Protein AF-A0AAN5N9F4-F1 (afdb_monomer_lite)

Structure (mmCIF, N/CA/C/O backbone):
data_AF-A0AAN5N9F4-F1
#
_entry.id   AF-A0AAN5N9F4-F1
#
loop_
_atom_site.group_PDB
_atom_site.id
_atom_site.type_symbol
_atom_site.label_atom_id
_atom_site.label_alt_id
_atom_site.label_comp_id
_atom_site.label_asym_id
_atom_site.labe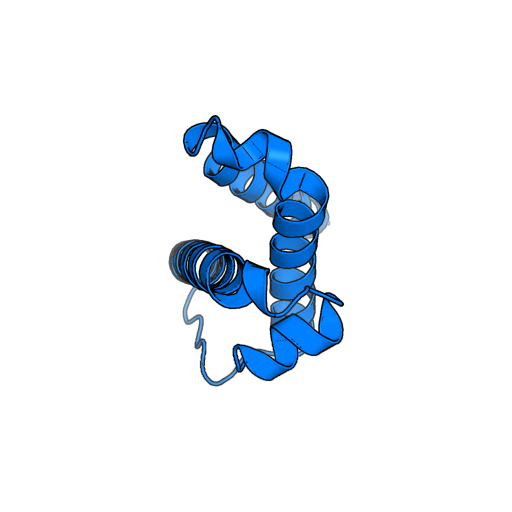l_entity_id
_atom_site.label_seq_id
_atom_site.pdbx_PDB_ins_code
_atom_site.Cartn_x
_atom_site.Cartn_y
_atom_site.Cartn_z
_atom_site.occupancy
_atom_site.B_iso_or_equiv
_atom_site.auth_seq_id
_atom_site.auth_comp_id
_atom_site.auth_asym_id
_atom_site.auth_atom_id
_atom_site.pdbx_PDB_model_num
ATOM 1 N N . MET A 1 1 ? -3.738 -8.310 1.597 1.00 87.00 1 MET A N 1
ATOM 2 C CA . MET A 1 1 ? -3.842 -8.428 0.123 1.00 87.00 1 MET A CA 1
ATOM 3 C C . MET A 1 1 ? -2.523 -8.956 -0.378 1.00 87.00 1 MET A C 1
ATOM 5 O O . MET A 1 1 ? -1.476 -8.458 0.050 1.00 87.00 1 MET A O 1
ATOM 9 N N . GLU A 1 2 ? -2.581 -9.973 -1.224 1.00 92.06 2 GLU A N 1
ATOM 10 C CA . GLU A 1 2 ? -1.375 -10.593 -1.767 1.00 92.06 2 GLU A CA 1
ATOM 11 C C . GLU A 1 2 ? -0.736 -9.694 -2.824 1.00 92.06 2 GLU A C 1
ATOM 13 O O . GLU A 1 2 ? -1.392 -8.825 -3.399 1.00 92.06 2 GLU A O 1
ATOM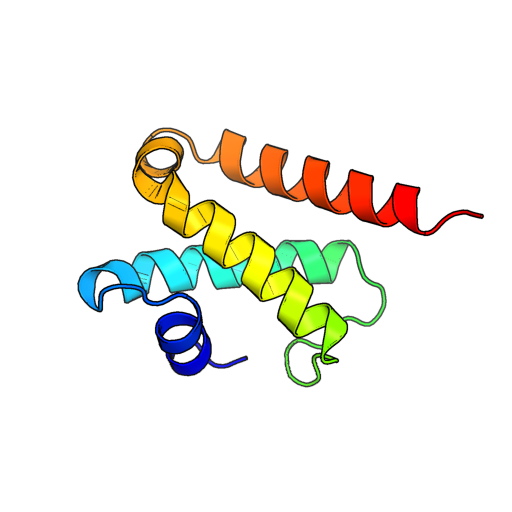 18 N N . LEU A 1 3 ? 0.574 -9.840 -3.027 1.00 93.44 3 LEU A N 1
ATOM 19 C CA . LEU A 1 3 ? 1.301 -8.998 -3.980 1.00 93.44 3 LEU A CA 1
ATOM 20 C C . LEU A 1 3 ? 0.822 -9.253 -5.415 1.00 93.44 3 LEU A C 1
ATOM 22 O O . LEU A 1 3 ? 0.645 -8.311 -6.178 1.00 93.44 3 LEU A O 1
ATOM 26 N N . GLU A 1 4 ? 0.562 -10.511 -5.750 1.00 94.44 4 GLU A N 1
ATOM 27 C CA . GLU A 1 4 ? 0.059 -10.949 -7.050 1.00 94.44 4 GLU A CA 1
ATOM 28 C C . GLU A 1 4 ? -1.331 -10.361 -7.346 1.00 94.44 4 GLU A C 1
ATOM 30 O O . GLU A 1 4 ? -1.550 -9.834 -8.432 1.00 94.44 4 GLU A O 1
ATOM 35 N N . GLU A 1 5 ? -2.230 -10.350 -6.352 1.00 94.25 5 GLU A N 1
ATOM 36 C CA . GLU A 1 5 ? -3.558 -9.716 -6.448 1.00 94.25 5 GLU A CA 1
ATOM 37 C C . GLU A 1 5 ? -3.430 -8.213 -6.752 1.00 94.25 5 GLU A C 1
ATOM 39 O O . GLU A 1 5 ? -4.175 -7.664 -7.558 1.00 94.25 5 GLU A O 1
ATOM 44 N N . ILE A 1 6 ? -2.463 -7.533 -6.129 1.00 95.06 6 ILE A N 1
ATOM 45 C CA . ILE A 1 6 ? -2.214 -6.104 -6.356 1.00 95.06 6 ILE A CA 1
ATOM 46 C C . ILE A 1 6 ? -1.692 -5.850 -7.771 1.00 95.06 6 ILE A C 1
ATOM 48 O O . ILE A 1 6 ? -2.160 -4.921 -8.423 1.00 95.06 6 ILE A O 1
ATOM 52 N N . ILE A 1 7 ? -0.728 -6.648 -8.233 1.00 95.50 7 ILE A N 1
ATOM 53 C CA . ILE A 1 7 ? -0.130 -6.503 -9.568 1.00 95.50 7 ILE A CA 1
ATOM 54 C C . ILE A 1 7 ? -1.200 -6.661 -10.647 1.00 95.50 7 ILE A C 1
ATOM 56 O O . ILE A 1 7 ? -1.280 -5.823 -11.544 1.00 95.50 7 ILE A O 1
ATOM 60 N N . GLU A 1 8 ? -2.060 -7.674 -10.516 1.00 95.50 8 GLU A N 1
ATOM 61 C CA . GLU A 1 8 ? -3.169 -7.909 -11.442 1.00 95.50 8 GLU A CA 1
ATOM 62 C C . GLU A 1 8 ? -4.158 -6.734 -11.457 1.00 95.50 8 GLU A C 1
ATOM 64 O O . GLU A 1 8 ? -4.517 -6.238 -12.523 1.00 95.50 8 GLU A O 1
ATOM 69 N N . LEU A 1 9 ? -4.565 -6.240 -10.282 1.00 94.75 9 LEU A N 1
ATOM 70 C CA . LEU A 1 9 ? -5.549 -5.157 -10.169 1.00 94.75 9 LEU A CA 1
ATOM 71 C C . LEU A 1 9 ? -5.024 -3.797 -10.641 1.00 94.75 9 LEU A C 1
ATOM 73 O O . LEU A 1 9 ? -5.799 -2.994 -11.159 1.00 94.75 9 LEU A O 1
ATOM 77 N N . VAL A 1 10 ? -3.735 -3.525 -10.440 1.00 92.94 10 VAL A N 1
ATOM 78 C CA . VAL A 1 10 ? -3.086 -2.276 -10.873 1.00 92.94 10 VAL A CA 1
ATOM 79 C C . VAL A 1 10 ? -2.648 -2.356 -12.342 1.00 92.94 10 VAL A C 1
ATOM 81 O O . VAL A 1 10 ? -2.397 -1.326 -12.959 1.00 92.94 10 VAL A O 1
ATOM 84 N N . GLY A 1 11 ? -2.599 -3.557 -12.929 1.00 93.56 11 GLY A N 1
ATOM 85 C CA . GLY A 1 11 ? -2.115 -3.765 -14.294 1.00 93.56 11 GLY A CA 1
ATOM 86 C C . GLY A 1 11 ? -0.611 -3.523 -14.426 1.00 93.56 11 GLY A C 1
ATOM 87 O O . GLY A 1 11 ? -0.159 -3.032 -15.459 1.00 93.56 11 GLY A O 1
ATOM 88 N N . ALA A 1 12 ? 0.155 -3.818 -13.371 1.00 91.69 12 ALA A N 1
ATOM 89 C CA . ALA A 1 12 ? 1.592 -3.576 -13.346 1.00 91.69 12 ALA A CA 1
ATOM 90 C C . ALA A 1 12 ? 2.367 -4.634 -14.146 1.00 91.69 12 ALA A C 1
ATOM 92 O O . ALA A 1 12 ? 2.017 -5.816 -14.143 1.00 91.69 12 ALA A O 1
ATOM 93 N N . TYR A 1 13 ? 3.453 -4.222 -14.801 1.00 92.56 13 TYR A N 1
ATOM 94 C CA . TYR A 1 13 ? 4.363 -5.150 -15.472 1.00 92.56 13 TYR A CA 1
ATOM 95 C C . TYR A 1 13 ? 5.153 -5.990 -14.454 1.00 92.56 13 TYR A C 1
ATOM 97 O O . TYR A 1 13 ? 5.485 -5.527 -13.363 1.00 92.56 13 TYR A O 1
ATOM 105 N N . GLU A 1 14 ? 5.517 -7.224 -14.820 1.00 90.69 14 GLU A N 1
ATOM 106 C CA . GLU A 1 14 ? 6.269 -8.134 -13.933 1.00 90.69 14 GLU A CA 1
ATOM 107 C C . GLU A 1 14 ? 7.623 -7.562 -13.480 1.00 90.69 14 GLU A C 1
ATOM 109 O O . GLU A 1 14 ? 8.057 -7.784 -12.349 1.00 90.69 14 GLU A O 1
ATOM 114 N N . GLU A 1 15 ? 8.280 -6.770 -14.329 1.00 91.38 15 GLU A N 1
ATOM 115 C CA . GLU A 1 15 ? 9.527 -6.070 -13.988 1.00 91.38 15 GLU A CA 1
ATOM 116 C C . GLU A 1 15 ? 9.365 -5.069 -12.832 1.00 91.38 15 GLU A C 1
ATOM 118 O O . GLU A 1 15 ? 10.313 -4.818 -12.082 1.00 91.38 15 GLU A O 1
ATOM 123 N N . ASP A 1 16 ? 8.146 -4.579 -12.608 1.00 92.56 16 ASP A N 1
ATOM 124 C CA . ASP A 1 16 ? 7.817 -3.630 -11.548 1.00 92.56 16 ASP A CA 1
ATOM 125 C C . ASP A 1 16 ? 7.422 -4.297 -10.230 1.00 92.56 16 ASP A C 1
ATOM 127 O O . ASP A 1 16 ? 7.187 -3.607 -9.233 1.00 92.56 16 ASP A O 1
ATOM 131 N N . LYS A 1 17 ? 7.397 -5.633 -10.168 1.00 93.31 17 LYS A N 1
ATOM 132 C CA . LYS A 1 17 ? 7.000 -6.399 -8.975 1.00 93.31 17 LYS A CA 1
ATOM 133 C C . LYS A 1 17 ? 7.728 -5.954 -7.705 1.00 93.31 17 LYS A C 1
ATOM 135 O O . LYS A 1 17 ? 7.117 -5.823 -6.643 1.00 93.31 17 LYS A O 1
ATOM 140 N N . ASN A 1 18 ? 9.028 -5.679 -7.808 1.00 91.31 18 ASN A N 1
ATOM 141 C CA . ASN A 1 18 ? 9.824 -5.200 -6.676 1.00 91.31 18 ASN A CA 1
ATOM 142 C C . ASN A 1 18 ? 9.425 -3.785 -6.237 1.00 91.31 18 ASN A C 1
ATOM 144 O O . ASN A 1 18 ? 9.377 -3.512 -5.038 1.00 91.31 18 ASN A O 1
ATOM 148 N N . TYR A 1 19 ? 9.113 -2.899 -7.185 1.00 89.00 19 TYR A N 1
ATOM 149 C CA . TYR A 1 19 ? 8.638 -1.551 -6.884 1.00 89.00 19 TYR A CA 1
ATOM 150 C C . TYR A 1 19 ? 7.265 -1.598 -6.205 1.00 89.00 19 TYR A C 1
ATOM 152 O O . TYR A 1 19 ? 7.098 -1.033 -5.126 1.00 89.00 19 TYR A O 1
ATOM 160 N N . ILE A 1 20 ? 6.317 -2.355 -6.766 1.00 94.12 20 ILE A N 1
ATOM 161 C CA . ILE A 1 20 ? 4.979 -2.537 -6.186 1.00 94.12 20 ILE A CA 1
ATOM 162 C C . ILE A 1 20 ? 5.062 -3.112 -4.772 1.00 94.12 20 ILE A C 1
ATOM 164 O O . ILE A 1 20 ? 4.322 -2.671 -3.896 1.00 94.12 20 ILE A O 1
ATOM 168 N N . LYS A 1 21 ? 5.989 -4.042 -4.509 1.00 93.38 21 LYS A N 1
ATOM 169 C CA . LYS A 1 21 ? 6.221 -4.559 -3.156 1.00 93.38 21 LYS A CA 1
ATOM 170 C C . LYS A 1 21 ? 6.638 -3.455 -2.180 1.00 93.38 21 LYS A C 1
ATOM 172 O O . LYS A 1 21 ? 6.049 -3.346 -1.113 1.00 93.38 21 LYS A O 1
ATOM 177 N N . ILE A 1 22 ? 7.599 -2.612 -2.558 1.00 89.62 22 ILE A N 1
ATOM 178 C CA . ILE A 1 22 ? 8.054 -1.493 -1.714 1.00 89.62 22 ILE A CA 1
ATOM 179 C C . ILE A 1 22 ? 6.903 -0.517 -1.443 1.00 89.62 22 ILE A C 1
ATOM 181 O O . ILE A 1 22 ? 6.715 -0.079 -0.310 1.00 89.62 22 ILE A O 1
ATOM 185 N N . VAL A 1 23 ? 6.117 -0.191 -2.471 1.00 90.69 23 VAL A N 1
ATOM 186 C CA . VAL A 1 23 ? 4.955 0.697 -2.338 1.00 90.69 23 VAL A CA 1
ATOM 187 C C . VAL A 1 23 ? 3.900 0.087 -1.423 1.00 90.69 23 VAL A C 1
ATOM 189 O O . VAL A 1 23 ? 3.400 0.767 -0.530 1.00 90.69 23 VAL A O 1
ATOM 192 N N . LYS A 1 24 ? 3.578 -1.194 -1.618 1.00 93.56 24 LYS A N 1
ATOM 193 C CA . LYS A 1 24 ? 2.653 -1.949 -0.772 1.00 93.56 24 LYS A CA 1
ATOM 194 C C . LYS A 1 24 ? 3.077 -1.870 0.692 1.00 93.56 24 LYS A C 1
ATOM 196 O O . LYS A 1 24 ? 2.247 -1.523 1.528 1.00 93.56 24 LYS A O 1
ATOM 201 N N . ASP A 1 25 ? 4.339 -2.176 0.983 1.00 90.75 25 ASP A N 1
ATOM 202 C CA . ASP A 1 25 ? 4.867 -2.202 2.348 1.00 90.75 25 ASP A CA 1
ATOM 203 C C . ASP A 1 25 ? 4.780 -0.803 2.988 1.00 90.75 25 ASP A C 1
ATOM 205 O O . ASP A 1 25 ? 4.235 -0.668 4.081 1.00 90.75 25 ASP A O 1
ATOM 209 N N . ALA A 1 26 ? 5.169 0.252 2.262 1.00 87.06 26 ALA A N 1
ATOM 210 C CA . ALA A 1 26 ? 5.067 1.636 2.738 1.00 87.06 26 ALA A CA 1
ATOM 211 C C . ALA A 1 26 ? 3.615 2.081 3.005 1.00 87.06 26 ALA A C 1
ATOM 213 O O . ALA A 1 26 ? 3.333 2.745 4.001 1.00 87.06 26 ALA A O 1
ATOM 214 N N . VAL A 1 27 ? 2.672 1.707 2.133 1.00 90.50 27 VAL A N 1
ATOM 215 C CA . VAL A 1 27 ? 1.243 2.002 2.329 1.00 90.50 27 VAL A CA 1
ATOM 216 C C . VAL A 1 27 ? 0.697 1.253 3.545 1.00 90.50 27 VAL A C 1
ATOM 218 O O . VAL A 1 27 ? -0.086 1.813 4.307 1.00 90.50 27 VAL A O 1
ATOM 221 N N . VAL A 1 28 ? 1.104 0.001 3.757 1.00 91.75 28 VAL A N 1
ATOM 222 C CA . VAL A 1 28 ? 0.693 -0.792 4.924 1.00 91.75 28 VAL A CA 1
ATOM 223 C C . VAL A 1 28 ? 1.239 -0.203 6.223 1.00 91.75 28 VAL A C 1
ATOM 225 O O . VAL A 1 28 ? 0.484 -0.110 7.191 1.00 91.75 28 VAL A O 1
ATOM 228 N N . GLU A 1 29 ? 2.510 0.200 6.256 1.00 86.62 29 GLU A N 1
ATOM 229 C CA . GLU A 1 29 ? 3.118 0.882 7.406 1.00 86.62 29 GLU A CA 1
ATOM 230 C C . GLU A 1 29 ? 2.325 2.139 7.782 1.00 86.62 29 GLU A C 1
ATOM 232 O O . GLU A 1 29 ? 1.888 2.275 8.924 1.00 86.62 29 GLU A O 1
ATOM 237 N N . GLU A 1 30 ? 2.030 3.001 6.810 1.00 85.38 30 GLU A N 1
ATOM 238 C CA . GLU A 1 30 ? 1.278 4.235 7.054 1.00 85.38 30 GLU A CA 1
ATOM 239 C C . GLU A 1 30 ? -0.163 3.952 7.530 1.00 85.38 30 GLU A C 1
ATOM 241 O O . GLU A 1 30 ? -0.661 4.574 8.471 1.00 85.38 30 GLU A O 1
ATOM 246 N N . LEU A 1 31 ? -0.847 2.966 6.936 1.00 87.75 31 LEU A N 1
ATOM 247 C CA . LEU A 1 31 ? -2.193 2.579 7.375 1.00 87.75 31 LEU A CA 1
ATOM 248 C C . LEU A 1 31 ? -2.198 1.995 8.797 1.00 87.75 31 LEU A C 1
ATOM 250 O O . LEU A 1 31 ? -3.162 2.230 9.529 1.00 87.75 31 LEU A O 1
ATOM 254 N N . LYS A 1 32 ? -1.141 1.276 9.203 1.00 87.88 32 LYS A N 1
ATOM 255 C CA . LYS A 1 32 ? -0.959 0.785 10.582 1.00 87.88 32 LYS A CA 1
ATOM 256 C C . LYS A 1 32 ? -0.773 1.929 11.577 1.00 87.88 32 LYS A C 1
ATOM 258 O O . LYS A 1 32 ? -1.301 1.845 12.683 1.00 87.88 32 LYS A O 1
ATOM 263 N N . GLU A 1 33 ? -0.047 2.978 11.200 1.00 85.12 33 GLU A N 1
ATOM 264 C CA . GLU A 1 33 ? 0.155 4.156 12.053 1.00 85.12 33 GLU A CA 1
ATOM 265 C C . GLU A 1 33 ? -1.136 4.973 12.230 1.00 85.12 33 GLU A C 1
ATOM 267 O O . GLU A 1 33 ? -1.402 5.489 13.317 1.00 85.12 33 GLU A O 1
ATOM 272 N N . LEU A 1 34 ? -1.961 5.072 11.183 1.00 83.38 34 LEU A N 1
ATOM 273 C CA . LEU A 1 34 ? -3.115 5.977 11.159 1.00 83.38 34 LEU A CA 1
ATOM 274 C C . LEU A 1 34 ? -4.450 5.337 11.551 1.00 83.38 34 LEU A C 1
ATOM 276 O O . LEU A 1 34 ? -5.336 6.039 12.046 1.00 83.38 34 LEU A O 1
ATOM 280 N N . ILE A 1 35 ? -4.634 4.036 11.317 1.00 83.94 35 ILE A N 1
ATOM 281 C CA . ILE A 1 35 ? -5.888 3.330 11.607 1.00 83.94 35 ILE A CA 1
ATOM 282 C C . ILE A 1 35 ? -5.702 2.469 12.866 1.00 83.94 35 ILE A C 1
ATOM 284 O O . ILE A 1 35 ? -5.013 1.448 12.821 1.00 83.94 35 ILE A O 1
ATOM 288 N N . PRO A 1 36 ? -6.362 2.807 13.990 1.00 84.75 36 PRO A N 1
ATOM 289 C CA . PRO A 1 36 ? -6.322 1.977 15.188 1.00 84.75 36 PRO A CA 1
ATOM 290 C C . PRO A 1 36 ? -6.816 0.556 14.901 1.00 84.75 36 PRO A C 1
ATOM 292 O O . PRO A 1 36 ? -7.856 0.371 14.268 1.00 84.75 36 PRO A O 1
ATOM 295 N N . ASN A 1 37 ? -6.101 -0.446 15.418 1.00 87.00 37 ASN A N 1
ATOM 296 C CA . ASN A 1 37 ? -6.406 -1.869 15.220 1.00 87.00 37 ASN A CA 1
ATOM 297 C C . ASN A 1 37 ? -6.409 -2.316 13.745 1.00 87.00 37 ASN A C 1
ATOM 299 O O . ASN A 1 37 ? -7.136 -3.243 13.384 1.00 87.00 37 ASN A O 1
ATOM 303 N N . PHE A 1 38 ? -5.629 -1.661 12.881 1.00 89.31 38 PHE A N 1
ATOM 304 C CA . PHE A 1 38 ? -5.440 -2.122 11.510 1.00 89.31 38 PHE A CA 1
ATOM 305 C C . PHE A 1 38 ? -4.850 -3.540 11.480 1.00 89.31 38 PHE A C 1
ATOM 307 O O . PHE A 1 38 ? -3.801 -3.800 12.068 1.00 89.31 38 PHE A O 1
ATOM 314 N N . ASP A 1 39 ? -5.514 -4.443 10.758 1.00 89.44 39 ASP A N 1
ATOM 315 C CA . ASP A 1 39 ? -5.065 -5.816 10.530 1.00 89.44 39 ASP A CA 1
ATOM 316 C C . ASP A 1 39 ? -4.877 -6.039 9.026 1.00 89.44 39 ASP A C 1
ATOM 318 O O . ASP A 1 39 ? -5.840 -6.126 8.258 1.00 89.44 39 ASP A O 1
ATOM 322 N N . GLU A 1 40 ? -3.620 -6.144 8.601 1.00 86.94 40 GLU A N 1
ATOM 323 C CA . GLU A 1 40 ? -3.241 -6.350 7.199 1.00 86.94 40 GLU A CA 1
ATOM 324 C C . GLU A 1 40 ? -3.734 -7.686 6.620 1.00 86.94 40 GLU A C 1
ATOM 326 O O . GLU A 1 40 ? -3.890 -7.821 5.400 1.00 86.94 40 GLU A O 1
ATOM 331 N N . ASN A 1 41 ? -4.039 -8.653 7.491 1.00 88.56 41 ASN A N 1
ATOM 332 C CA . ASN A 1 41 ? -4.568 -9.961 7.118 1.00 88.56 41 ASN A CA 1
ATOM 333 C C . ASN A 1 41 ? -6.101 -9.955 7.015 1.00 88.56 41 ASN A C 1
ATOM 335 O O . ASN A 1 41 ? -6.686 -10.885 6.459 1.00 88.56 41 ASN A O 1
ATOM 339 N N . LYS A 1 42 ? -6.770 -8.912 7.529 1.00 91.12 42 LYS A N 1
ATOM 340 C CA . LYS A 1 42 ? -8.238 -8.784 7.566 1.00 91.12 42 LYS A CA 1
ATOM 341 C C . LYS A 1 42 ? -8.716 -7.416 7.085 1.00 91.12 42 LYS A C 1
ATOM 343 O O . LYS A 1 42 ? -9.534 -6.755 7.723 1.00 91.12 42 LYS A O 1
ATOM 348 N N . LEU A 1 43 ? -8.241 -7.013 5.911 1.00 91.25 43 LEU A N 1
ATOM 349 C CA . LEU A 1 43 ? -8.671 -5.771 5.272 1.00 91.25 43 LEU A CA 1
ATOM 350 C C . LEU A 1 43 ? -10.151 -5.828 4.871 1.00 91.25 43 LEU A C 1
ATOM 352 O O . LEU A 1 43 ? -10.574 -6.694 4.100 1.00 91.25 43 LEU A O 1
ATOM 356 N N . THR A 1 44 ? -10.924 -4.843 5.321 1.00 91.19 44 THR A N 1
ATOM 357 C CA . THR A 1 44 ? -12.264 -4.565 4.785 1.00 91.19 44 THR A CA 1
ATOM 358 C C . THR A 1 44 ? -12.177 -4.102 3.329 1.00 91.19 44 THR A C 1
ATOM 360 O O . THR A 1 44 ? -11.166 -3.537 2.910 1.00 91.19 44 THR A O 1
ATOM 363 N N . SER A 1 45 ? -13.255 -4.241 2.550 1.00 92.12 45 SER A N 1
ATOM 364 C CA . SER A 1 45 ? -13.281 -3.775 1.151 1.00 92.12 45 SER A CA 1
ATOM 365 C C . SER A 1 45 ? -12.935 -2.288 1.001 1.00 92.12 45 SER A C 1
ATOM 367 O O . SER A 1 45 ? -12.289 -1.903 0.032 1.00 92.12 45 SER A O 1
ATOM 369 N N . ARG A 1 46 ? -13.300 -1.448 1.983 1.00 91.19 46 ARG A N 1
ATOM 370 C CA . ARG A 1 46 ? -12.927 -0.025 1.998 1.00 91.19 46 ARG A CA 1
ATOM 371 C C . ARG A 1 46 ? -11.418 0.159 2.160 1.00 91.19 46 ARG A C 1
ATOM 373 O O . ARG A 1 46 ? -10.826 0.936 1.425 1.00 91.19 46 ARG A O 1
ATOM 380 N N . GLN A 1 47 ? -10.793 -0.574 3.081 1.00 89.44 47 GLN A N 1
ATOM 381 C CA . GLN A 1 47 ? -9.340 -0.525 3.281 1.00 89.44 47 GLN A CA 1
ATOM 382 C C . GLN A 1 47 ? -8.582 -1.064 2.064 1.00 89.44 47 GLN A C 1
ATOM 384 O O . GLN A 1 47 ? -7.575 -0.478 1.680 1.00 89.44 47 GLN A O 1
ATOM 389 N N . LYS A 1 48 ? -9.095 -2.117 1.413 1.00 92.69 48 LYS A N 1
ATOM 390 C CA . LYS A 1 48 ? -8.549 -2.619 0.143 1.00 92.69 48 LYS A CA 1
ATOM 391 C C . LYS A 1 48 ? -8.576 -1.546 -0.950 1.00 92.69 48 LYS A C 1
ATOM 393 O O . LYS A 1 48 ? -7.562 -1.313 -1.596 1.00 92.69 48 LYS A O 1
ATOM 398 N N . LEU A 1 49 ? -9.705 -0.850 -1.116 1.00 92.69 49 LEU A N 1
ATOM 399 C CA . LEU A 1 49 ? -9.839 0.226 -2.103 1.00 92.69 49 LEU A CA 1
ATOM 400 C C . LEU A 1 49 ? -8.885 1.398 -1.826 1.00 92.69 49 LEU A C 1
ATOM 402 O O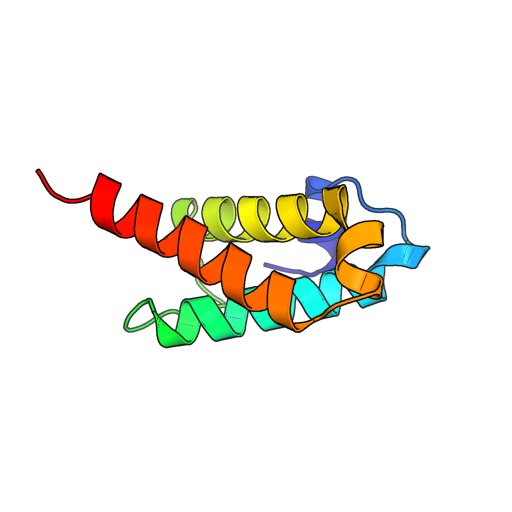 . LEU A 1 49 ? -8.260 1.916 -2.750 1.00 92.69 49 LEU A O 1
ATOM 406 N N . ILE A 1 50 ? -8.754 1.798 -0.558 1.00 90.88 50 ILE A N 1
ATOM 407 C CA . ILE A 1 50 ? -7.810 2.841 -0.131 1.00 90.88 50 ILE A CA 1
ATOM 408 C C . ILE A 1 50 ? -6.381 2.430 -0.497 1.00 90.88 50 ILE A C 1
ATOM 410 O O . ILE A 1 50 ? -5.667 3.185 -1.152 1.00 90.88 50 ILE A O 1
ATOM 414 N N . MET A 1 51 ? -5.987 1.212 -0.126 1.00 92.75 51 MET A N 1
ATOM 415 C CA . MET A 1 51 ? -4.664 0.667 -0.417 1.00 92.75 51 MET A CA 1
ATOM 416 C C . MET A 1 51 ? -4.377 0.630 -1.926 1.00 92.75 51 MET A C 1
ATOM 418 O O . MET A 1 51 ? -3.323 1.097 -2.350 1.00 92.75 51 MET A O 1
ATOM 422 N N . LEU A 1 52 ? -5.325 0.156 -2.743 1.00 94.12 52 LEU A N 1
ATOM 423 C CA . LEU A 1 52 ? -5.197 0.139 -4.206 1.00 94.12 52 LEU A CA 1
ATOM 424 C C . LEU A 1 52 ? -5.052 1.540 -4.796 1.00 94.12 52 LEU A C 1
ATOM 426 O O . LEU A 1 52 ? -4.219 1.739 -5.670 1.00 94.12 52 LEU A O 1
ATOM 430 N N . THR A 1 53 ? -5.804 2.515 -4.285 1.00 92.06 53 THR A N 1
ATOM 431 C CA . THR A 1 53 ? -5.729 3.905 -4.757 1.00 92.06 53 THR A CA 1
ATOM 432 C C . THR A 1 53 ? -4.335 4.488 -4.530 1.00 92.06 53 THR A C 1
ATOM 434 O O . THR A 1 53 ? -3.791 5.145 -5.415 1.00 92.06 53 THR A O 1
ATOM 437 N N . PHE A 1 54 ? -3.724 4.217 -3.372 1.00 90.62 54 PHE A N 1
ATOM 438 C CA . PHE A 1 54 ? -2.348 4.635 -3.111 1.00 90.62 54 PHE A CA 1
ATOM 439 C C . PHE A 1 54 ? -1.351 3.927 -4.009 1.00 90.62 54 PHE A C 1
ATOM 441 O O . PHE A 1 54 ? -0.516 4.584 -4.625 1.00 90.62 54 PHE A O 1
ATOM 448 N N . ILE A 1 55 ? -1.438 2.602 -4.098 1.00 92.56 55 ILE A N 1
ATOM 449 C CA . ILE A 1 55 ? -0.488 1.820 -4.889 1.00 92.56 55 ILE A CA 1
ATOM 450 C C . ILE A 1 55 ? -0.557 2.226 -6.363 1.00 92.56 55 ILE A C 1
ATOM 452 O O . ILE A 1 55 ? 0.487 2.470 -6.962 1.00 92.56 55 ILE A O 1
ATOM 456 N N . GLN A 1 56 ? -1.762 2.379 -6.914 1.00 92.75 56 GLN A N 1
ATOM 457 C CA . GLN A 1 56 ? -1.969 2.849 -8.280 1.00 92.75 56 GLN A CA 1
ATOM 458 C C . GLN A 1 56 ? -1.417 4.262 -8.473 1.00 92.75 56 GLN A C 1
ATOM 460 O O . GLN A 1 56 ? -0.679 4.499 -9.420 1.00 92.75 56 GLN A O 1
ATOM 465 N N . HIS A 1 57 ? -1.669 5.181 -7.536 1.00 89.62 57 HIS A N 1
ATOM 466 C CA . HIS A 1 57 ? -1.108 6.529 -7.611 1.00 89.62 57 HIS A CA 1
ATOM 467 C C . HIS A 1 57 ? 0.427 6.528 -7.669 1.00 89.62 57 HIS A C 1
ATOM 469 O O . HIS A 1 57 ? 1.004 7.270 -8.462 1.00 89.62 57 HIS A O 1
ATOM 475 N N . PHE A 1 58 ? 1.102 5.701 -6.865 1.00 88.88 58 PHE A N 1
ATOM 476 C CA . PHE A 1 58 ? 2.564 5.595 -6.924 1.00 88.88 58 PHE A CA 1
ATOM 477 C C . PHE A 1 58 ? 3.048 4.931 -8.195 1.00 88.88 58 PHE A C 1
ATOM 479 O O . PHE A 1 58 ? 4.038 5.380 -8.762 1.00 88.88 58 PHE A O 1
ATOM 486 N N . TYR A 1 59 ? 2.343 3.904 -8.655 1.00 90.62 59 TYR A N 1
ATOM 487 C CA . TYR A 1 59 ? 2.694 3.204 -9.875 1.00 90.62 59 TYR A CA 1
ATOM 488 C C . TYR A 1 59 ? 2.588 4.101 -11.112 1.00 90.62 59 TYR A C 1
ATOM 490 O O . TYR A 1 59 ? 3.567 4.245 -11.841 1.00 90.62 59 TYR A O 1
ATOM 498 N N . ASP A 1 60 ? 1.471 4.812 -11.267 1.00 88.94 60 ASP A N 1
ATOM 499 C CA . ASP A 1 60 ? 1.235 5.758 -12.367 1.00 88.94 60 ASP A CA 1
ATOM 500 C C . ASP A 1 60 ? 2.273 6.893 -12.403 1.00 88.94 60 ASP A C 1
ATOM 502 O O . ASP A 1 60 ? 2.496 7.521 -13.434 1.00 88.94 60 ASP A O 1
ATOM 506 N N . ASN A 1 61 ? 2.910 7.176 -11.264 1.00 85.88 61 ASN A N 1
ATOM 507 C CA . ASN A 1 61 ? 3.886 8.249 -11.094 1.00 85.88 61 ASN A CA 1
ATOM 508 C C . ASN A 1 61 ? 5.284 7.708 -10.746 1.00 85.88 61 ASN A C 1
ATOM 510 O O . ASN A 1 61 ? 6.115 8.447 -10.209 1.00 85.88 61 ASN A O 1
ATOM 514 N N . LYS A 1 62 ? 5.562 6.429 -11.035 1.00 80.69 62 LYS A N 1
ATOM 515 C CA . LYS A 1 62 ? 6.804 5.742 -10.651 1.00 80.69 62 LYS A CA 1
ATOM 516 C C . LYS A 1 62 ? 8.056 6.527 -11.059 1.00 80.69 62 LYS A C 1
ATOM 518 O O . LYS A 1 62 ? 8.959 6.686 -10.241 1.00 80.69 62 LYS A O 1
ATOM 523 N N . GLU A 1 63 ? 8.071 7.103 -12.262 1.00 77.50 63 GLU A N 1
ATOM 524 C CA . GLU A 1 63 ? 9.188 7.911 -12.786 1.00 77.50 63 GLU A CA 1
ATOM 525 C C . GLU A 1 63 ? 9.474 9.183 -11.960 1.00 77.50 63 GLU A C 1
ATOM 527 O O . GLU A 1 63 ? 10.622 9.615 -11.822 1.00 77.50 63 GLU A O 1
ATOM 532 N N . LEU A 1 64 ? 8.441 9.783 -11.360 1.00 68.31 64 LEU A N 1
ATOM 533 C CA . LEU A 1 64 ? 8.583 10.959 -10.494 1.00 68.31 64 LEU A CA 1
ATOM 534 C C . LEU A 1 64 ? 9.149 10.579 -9.119 1.00 68.31 64 LEU A C 1
ATOM 536 O O . LEU A 1 64 ? 9.871 11.363 -8.498 1.00 68.31 64 LEU A O 1
ATOM 540 N N . PHE A 1 65 ? 8.839 9.371 -8.644 1.00 62.91 65 PHE A N 1
ATOM 541 C CA . PHE A 1 65 ? 9.203 8.898 -7.309 1.00 62.91 65 PHE A CA 1
ATOM 542 C C . PHE A 1 65 ? 10.521 8.121 -7.257 1.00 62.91 65 PHE A C 1
ATOM 544 O O . PHE A 1 65 ? 11.165 8.132 -6.204 1.00 62.91 65 PHE A O 1
ATOM 551 N N . GLU A 1 66 ? 10.981 7.528 -8.365 1.00 60.59 66 GLU A N 1
ATOM 552 C CA . GLU A 1 66 ? 12.336 6.958 -8.481 1.00 60.59 66 GLU A CA 1
ATOM 553 C C . GLU A 1 66 ? 13.420 7.989 -8.129 1.00 60.59 66 GLU A C 1
ATOM 555 O O . GLU A 1 66 ? 14.449 7.643 -7.548 1.00 60.59 66 GLU A O 1
ATOM 560 N N . ASN A 1 67 ? 13.143 9.273 -8.372 1.00 55.44 67 ASN A N 1
ATOM 561 C CA . ASN A 1 67 ? 14.076 10.365 -8.126 1.00 55.44 67 ASN A CA 1
ATOM 562 C C . ASN A 1 67 ? 13.928 11.034 -6.742 1.00 55.44 67 ASN A C 1
ATOM 564 O O . ASN A 1 67 ? 14.783 11.849 -6.384 1.00 55.44 67 ASN A O 1
ATOM 568 N N . ASN A 1 68 ? 12.874 10.753 -5.948 1.00 55.47 68 ASN A N 1
ATOM 569 C CA . ASN A 1 68 ? 12.657 11.470 -4.677 1.00 55.47 68 ASN A CA 1
ATOM 570 C C . ASN A 1 68 ? 11.678 10.798 -3.672 1.00 55.47 68 ASN A C 1
ATOM 572 O O . ASN A 1 68 ? 10.489 11.120 -3.608 1.00 55.47 68 ASN A O 1
ATOM 576 N N . LYS A 1 69 ? 12.190 9.918 -2.793 1.00 54.06 69 LYS A N 1
ATOM 577 C CA . LYS A 1 69 ? 11.401 9.181 -1.770 1.00 54.06 69 LYS A CA 1
ATOM 578 C C . LYS A 1 69 ? 10.607 10.067 -0.787 1.00 54.06 69 LYS A C 1
ATOM 580 O O . LYS A 1 69 ? 9.590 9.630 -0.256 1.00 54.06 69 LYS A O 1
ATOM 585 N N . THR A 1 70 ? 11.017 11.313 -0.549 1.00 57.31 70 THR A N 1
ATOM 586 C CA . THR A 1 70 ? 10.330 12.244 0.374 1.00 57.31 70 THR A CA 1
ATOM 587 C C . THR A 1 70 ? 8.969 12.711 -0.162 1.00 57.31 70 THR A C 1
ATOM 589 O O . THR A 1 70 ? 8.032 12.951 0.607 1.00 57.31 70 THR A O 1
ATOM 592 N N . TYR A 1 71 ? 8.822 12.791 -1.488 1.00 61.62 71 TYR A N 1
ATOM 593 C CA . TYR A 1 71 ? 7.554 13.157 -2.126 1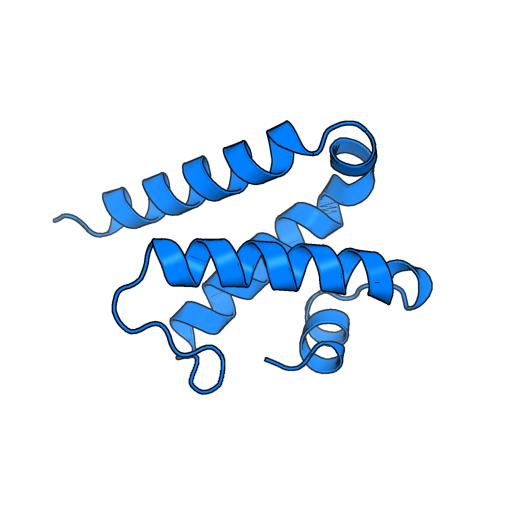.00 61.62 71 TYR A CA 1
ATOM 594 C C . TYR A 1 71 ? 6.497 12.063 -1.988 1.00 61.62 71 TYR A C 1
ATOM 596 O O . TYR A 1 71 ? 5.311 12.374 -1.864 1.00 61.62 71 TYR A O 1
ATOM 604 N N . MET A 1 72 ? 6.924 10.798 -1.951 1.00 58.84 72 MET A N 1
ATOM 605 C CA . MET A 1 72 ? 6.040 9.650 -1.770 1.00 58.84 72 MET A CA 1
ATOM 606 C C . MET A 1 72 ? 5.293 9.754 -0.437 1.00 58.84 72 MET A C 1
ATOM 608 O O . MET A 1 72 ? 4.070 9.871 -0.427 1.00 58.84 72 MET A O 1
ATOM 612 N N . LYS A 1 73 ? 6.027 9.869 0.678 1.00 60.12 73 LYS A N 1
ATOM 613 C CA . LYS A 1 73 ? 5.445 10.012 2.025 1.00 60.12 73 LYS A CA 1
ATOM 614 C C . LYS A 1 73 ? 4.533 11.241 2.157 1.00 60.12 73 LYS A C 1
ATOM 616 O O . LYS A 1 73 ? 3.452 11.167 2.729 1.00 60.12 73 LYS A O 1
ATOM 621 N N . THR A 1 74 ? 4.932 12.368 1.568 1.00 67.25 74 THR A N 1
ATOM 622 C CA . THR A 1 74 ? 4.135 13.609 1.607 1.00 67.25 74 THR A CA 1
ATOM 623 C C . THR A 1 74 ? 2.799 13.459 0.867 1.00 67.25 74 THR A C 1
ATOM 625 O O . THR A 1 74 ? 1.766 13.949 1.332 1.00 67.25 74 THR A O 1
ATOM 628 N N . SER A 1 75 ? 2.801 12.747 -0.262 1.00 65.19 75 SER A N 1
ATOM 629 C CA . SER A 1 75 ? 1.604 12.522 -1.077 1.00 65.19 75 SER A CA 1
ATOM 630 C C . SER A 1 75 ? 0.607 11.603 -0.368 1.00 65.19 75 SER A C 1
ATOM 632 O O . SER A 1 75 ? -0.572 11.963 -0.295 1.00 65.19 75 SER A O 1
ATOM 634 N N . ILE A 1 76 ? 1.086 10.510 0.252 1.00 65.31 76 ILE A N 1
ATOM 635 C CA . ILE A 1 76 ? 0.253 9.607 1.071 1.00 65.31 76 ILE A CA 1
ATOM 636 C C . ILE A 1 76 ? -0.458 10.395 2.172 1.00 65.31 76 ILE A C 1
ATOM 638 O O . ILE A 1 76 ? -1.689 10.384 2.258 1.00 65.31 76 ILE A O 1
ATOM 642 N N . ASN A 1 77 ? 0.305 11.174 2.941 1.00 67.19 77 ASN A N 1
ATOM 643 C CA . ASN A 1 77 ? -0.222 11.929 4.076 1.00 67.19 77 ASN A CA 1
ATOM 644 C C . ASN A 1 77 ? -1.271 12.951 3.635 1.00 67.19 77 ASN A C 1
ATOM 646 O O . ASN A 1 77 ? -2.319 13.082 4.263 1.00 67.19 77 ASN A O 1
ATOM 650 N N . SER A 1 78 ? -1.043 13.646 2.519 1.00 70.38 78 SER A N 1
ATOM 651 C CA . SER A 1 78 ? -1.983 14.653 2.016 1.00 70.38 78 SER A CA 1
ATOM 652 C C . SER A 1 78 ? -3.325 14.062 1.561 1.00 70.38 78 SER A C 1
ATOM 654 O O . SER A 1 78 ? -4.377 14.669 1.768 1.00 70.38 78 SER A O 1
ATOM 656 N N . MET A 1 79 ? -3.307 12.878 0.949 1.00 65.81 79 MET A N 1
ATOM 657 C CA . MET A 1 79 ? -4.503 12.189 0.466 1.00 65.81 79 MET A CA 1
ATOM 658 C C . MET A 1 79 ? -5.293 11.567 1.619 1.00 65.81 79 MET A C 1
ATOM 660 O O . MET A 1 79 ? -6.518 11.680 1.648 1.00 65.81 79 MET A O 1
ATOM 664 N N . LEU A 1 80 ? -4.605 10.988 2.606 1.00 63.97 80 LEU A N 1
ATOM 665 C CA . LEU A 1 80 ? -5.239 10.459 3.815 1.00 63.97 80 LEU A CA 1
ATOM 666 C C . LEU A 1 80 ? -5.862 11.568 4.663 1.00 63.97 80 LEU A C 1
ATOM 668 O O . LEU A 1 80 ? -7.004 11.432 5.096 1.00 63.97 80 LEU A O 1
ATOM 672 N N . ILE A 1 81 ? -5.177 12.706 4.812 1.00 71.25 81 ILE A N 1
ATOM 673 C CA . ILE A 1 81 ? -5.736 13.901 5.45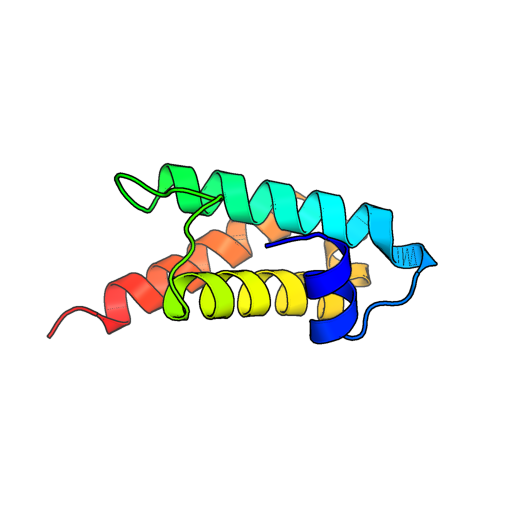6 1.00 71.25 81 ILE A CA 1
ATOM 674 C C . ILE A 1 81 ? -7.040 14.322 4.764 1.00 71.25 81 ILE A C 1
ATOM 676 O O . ILE A 1 81 ? -8.040 14.581 5.435 1.00 71.25 81 ILE A O 1
ATOM 680 N N . LYS A 1 82 ? -7.067 14.357 3.427 1.00 63.81 82 LYS A N 1
ATOM 681 C CA . LYS A 1 82 ? -8.281 14.705 2.673 1.00 63.81 82 LYS A CA 1
ATOM 682 C C . LYS A 1 82 ? -9.431 13.737 2.951 1.00 63.81 82 LYS A C 1
ATOM 684 O O . LYS A 1 82 ? -10.551 14.202 3.130 1.00 63.81 82 LYS A O 1
ATOM 689 N N . GLU A 1 83 ? -9.174 12.435 3.055 1.00 57.12 83 GLU A N 1
ATOM 690 C CA . GLU A 1 83 ? -10.196 11.441 3.426 1.00 57.12 83 GLU A CA 1
ATOM 691 C C . GLU A 1 83 ? -10.661 11.565 4.889 1.00 57.12 83 GLU A C 1
ATOM 693 O O . GLU A 1 83 ? -11.861 11.490 5.172 1.00 57.12 83 GLU A O 1
ATOM 698 N N . MET A 1 84 ? -9.755 11.858 5.826 1.00 69.06 84 MET A N 1
ATOM 699 C CA . MET A 1 84 ? -10.115 12.151 7.222 1.00 69.06 84 MET A CA 1
ATOM 700 C C . MET A 1 84 ? -11.000 13.399 7.352 1.00 69.06 84 MET A C 1
ATOM 702 O O . MET A 1 84 ? -11.893 13.444 8.196 1.00 69.06 84 MET A O 1
ATOM 706 N N . PHE A 1 85 ? -10.779 14.422 6.524 1.00 61.06 85 PHE A N 1
ATOM 707 C CA . PHE A 1 85 ? -11.625 15.620 6.509 1.00 61.06 85 PHE A CA 1
ATOM 708 C C . PHE A 1 85 ? -12.937 15.428 5.742 1.00 61.06 85 PHE A C 1
ATOM 710 O O . PHE A 1 85 ? -13.916 16.097 6.058 1.00 61.06 85 PHE A O 1
ATOM 717 N N . ARG A 1 86 ? -13.000 14.489 4.791 1.00 48.47 86 ARG A N 1
ATOM 718 C CA . ARG A 1 86 ? -14.233 14.130 4.066 1.00 48.47 86 ARG A CA 1
ATOM 719 C C . ARG A 1 86 ? -15.244 13.371 4.927 1.00 48.47 86 ARG A C 1
ATOM 721 O O . ARG A 1 86 ? -16.410 13.279 4.563 1.00 48.47 86 ARG A O 1
ATOM 728 N N . SER A 1 87 ? -14.786 12.811 6.045 1.00 48.78 87 SER A N 1
ATOM 729 C CA . SER A 1 87 ? -15.562 11.979 6.967 1.00 48.78 87 SER A CA 1
ATOM 730 C C . SER A 1 87 ? -16.048 12.721 8.221 1.00 48.78 87 SER A C 1
ATOM 732 O O . SER A 1 87 ? -16.645 12.099 9.100 1.00 48.78 87 SER A O 1
ATOM 734 N N . LYS A 1 88 ? -15.857 14.047 8.301 1.00 38.91 88 LYS A N 1
ATOM 735 C CA . LYS A 1 88 ? -16.553 14.891 9.285 1.00 38.91 88 LYS A CA 1
ATOM 736 C C . LYS A 1 88 ? -17.875 15.417 8.692 1.00 38.91 88 LYS A C 1
ATOM 738 O O . LYS A 1 88 ? -17.858 15.814 7.529 1.00 38.91 88 LYS A O 1
ATOM 743 N N . PRO A 1 89 ? -18.990 15.389 9.451 1.00 48.62 89 PRO A N 1
ATOM 744 C CA . PRO A 1 89 ? -20.256 15.996 9.036 1.00 48.62 89 PRO A CA 1
ATOM 745 C C . PRO A 1 89 ? -20.154 17.518 8.889 1.00 48.62 89 PRO A C 1
ATOM 747 O O . PRO A 1 89 ? -19.298 18.125 9.578 1.00 48.62 89 PRO A O 1
#

Secondary structure (DSSP, 8-state):
--HHHHHHHHT--GGGHHHHHHHHHHHHHHHHHHSTT--TTS--HHHHHHHHHHHHHHHHTHHHHTT-HHHHHHHHHHHHHHHHHHT--

pLDDT: mean 81.52, std 14.59, range [38.91, 95.5]

Radius of gyration: 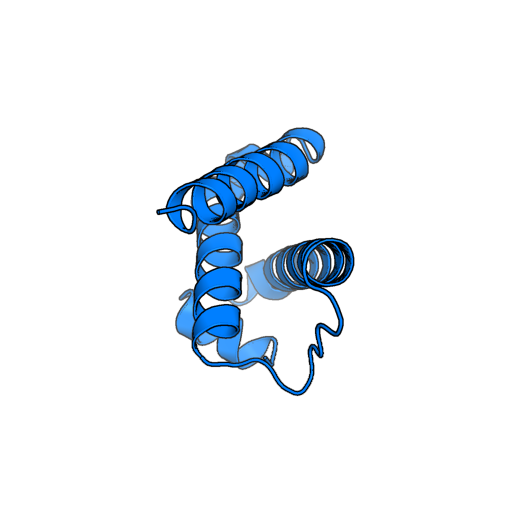13.0 Å; chains: 1; bounding box: 34×27×31 Å

Sequence (89 aa):
MELEEIIELVGAYEEDKNYIKIVKDAVVEELKELIPNFDENKLTSRQKLIMLTFIQHFYDNKELFENNKTYMKTSINSMLIKEMFRSKP

Organism: Clostridium perfringens (NCBI:txid1502)

Foldseek 3Di:
DDLVVLCVVLVHDPVCSVVLVVQLVVLQVVCPVVPPPDDPVDDDPVNVVLSSVLSSVCRVCVVVCVVPVVVSVVVNVVVVVVVVVVPDD